Protein AF-A0A971FJ10-F1 (afdb_monomer_lite)

Radius of gyration: 20.91 Å; chains: 1; bounding box: 52×40×48 Å

Structure (mmCIF, N/CA/C/O backbone):
data_AF-A0A971FJ10-F1
#
_entry.id   AF-A0A971FJ10-F1
#
loop_
_atom_site.group_PDB
_atom_site.id
_atom_site.type_symbol
_atom_site.label_atom_id
_atom_site.label_alt_id
_atom_site.label_comp_id
_atom_site.label_asym_id
_atom_site.label_entity_id
_atom_site.label_seq_id
_atom_site.pdbx_PDB_ins_code
_atom_site.Cartn_x
_atom_site.Cartn_y
_atom_site.Cartn_z
_atom_site.occupancy
_atom_site.B_iso_or_equiv
_atom_site.auth_seq_id
_atom_site.auth_comp_id
_atom_site.auth_asym_id
_atom_site.auth_atom_id
_atom_site.pdbx_PDB_model_num
ATOM 1 N N . GLU A 1 1 ? -0.394 15.295 13.709 1.00 75.88 1 GLU A N 1
ATOM 2 C CA . GLU A 1 1 ? 0.137 16.664 13.517 1.00 75.88 1 GLU A CA 1
ATOM 3 C C . GLU A 1 1 ? 1.353 16.735 12.581 1.00 75.88 1 GLU A C 1
ATOM 5 O O . GLU A 1 1 ? 1.259 17.369 11.536 1.00 75.88 1 GLU A O 1
ATOM 10 N N . ILE A 1 2 ? 2.467 16.041 12.870 1.00 85.94 2 ILE A N 1
ATOM 11 C CA . ILE A 1 2 ? 3.705 16.104 12.053 1.00 85.94 2 ILE A CA 1
ATOM 12 C C . ILE A 1 2 ? 3.496 15.639 10.598 1.00 85.94 2 ILE A C 1
ATOM 14 O O . ILE A 1 2 ? 3.943 16.311 9.664 1.00 85.94 2 ILE A O 1
ATOM 18 N N . LEU A 1 3 ? 2.801 14.512 10.396 1.00 84.81 3 LEU A N 1
ATOM 19 C CA . LEU A 1 3 ? 2.502 13.968 9.062 1.00 84.81 3 LEU A CA 1
ATOM 20 C C . LEU A 1 3 ? 1.610 14.911 8.252 1.00 84.81 3 LEU A C 1
ATOM 22 O O . LEU A 1 3 ? 1.892 15.207 7.093 1.00 84.81 3 LEU A O 1
ATOM 26 N N . GLU A 1 4 ? 0.567 15.446 8.884 1.00 87.50 4 GLU A N 1
ATOM 27 C CA . GLU A 1 4 ? -0.324 16.401 8.236 1.00 87.50 4 GLU A CA 1
ATOM 28 C C . GLU A 1 4 ? 0.440 17.666 7.827 1.00 87.50 4 GLU A C 1
ATOM 30 O O . GLU A 1 4 ? 0.325 18.099 6.678 1.00 87.50 4 GLU A O 1
ATOM 35 N N . LYS A 1 5 ? 1.276 18.219 8.715 1.00 91.19 5 LYS A N 1
ATOM 36 C CA . LYS A 1 5 ? 2.093 19.412 8.443 1.00 91.19 5 LYS A CA 1
ATOM 37 C C . LYS A 1 5 ? 3.028 19.219 7.244 1.00 91.19 5 LYS A C 1
ATOM 39 O O . LYS A 1 5 ? 3.205 20.142 6.449 1.00 91.19 5 LYS A O 1
ATOM 44 N N . ASN A 1 6 ? 3.593 18.022 7.074 1.00 92.94 6 ASN A N 1
ATOM 45 C CA . ASN A 1 6 ? 4.574 17.737 6.023 1.00 92.94 6 ASN A CA 1
ATOM 46 C C . ASN A 1 6 ? 4.001 17.079 4.755 1.00 92.94 6 ASN A C 1
ATOM 48 O O . ASN A 1 6 ? 4.740 16.942 3.779 1.00 92.94 6 ASN A O 1
ATOM 52 N N . ARG A 1 7 ? 2.698 16.759 4.693 1.00 92.00 7 ARG A N 1
ATOM 53 C CA . ARG A 1 7 ? 2.070 16.036 3.562 1.00 92.00 7 ARG A CA 1
ATOM 54 C C . ARG A 1 7 ? 2.374 16.629 2.179 1.00 92.00 7 ARG A C 1
ATOM 56 O O . ARG A 1 7 ? 2.676 15.900 1.244 1.00 92.00 7 ARG A O 1
ATOM 63 N N . LYS A 1 8 ? 2.360 17.965 2.047 1.00 93.38 8 LYS A N 1
ATOM 64 C CA . LYS A 1 8 ? 2.648 18.661 0.776 1.00 93.38 8 LYS A CA 1
ATOM 65 C C . LYS A 1 8 ? 4.130 18.592 0.398 1.00 93.38 8 LYS A C 1
ATOM 67 O O . LYS A 1 8 ? 4.462 18.595 -0.782 1.00 93.38 8 LYS A O 1
ATOM 72 N N . ARG A 1 9 ? 5.032 18.578 1.387 1.00 94.12 9 ARG A N 1
ATOM 73 C CA . ARG A 1 9 ? 6.479 18.431 1.157 1.00 94.12 9 ARG A CA 1
ATOM 74 C C . ARG A 1 9 ? 6.791 17.004 0.725 1.00 94.12 9 ARG A C 1
ATOM 76 O O . ARG A 1 9 ? 7.415 16.834 -0.312 1.00 94.12 9 ARG A O 1
ATOM 83 N N . ALA A 1 10 ? 6.262 16.020 1.451 1.00 94.19 10 ALA A N 1
ATOM 84 C CA . ALA A 1 10 ? 6.377 14.609 1.099 1.00 94.19 10 ALA A CA 1
ATOM 85 C C . ALA A 1 10 ? 5.811 14.325 -0.300 1.00 94.19 10 ALA A C 1
ATOM 87 O O . ALA A 1 10 ? 6.489 13.702 -1.103 1.00 94.19 10 ALA A O 1
ATOM 88 N N . LEU A 1 11 ? 4.638 14.875 -0.643 1.00 95.94 11 LEU A N 1
ATOM 89 C CA . LEU A 1 11 ? 4.061 14.718 -1.981 1.00 95.94 11 LEU A CA 1
ATOM 90 C C . LEU A 1 11 ? 4.962 15.301 -3.075 1.00 95.94 11 LEU A C 1
ATOM 92 O O . LEU A 1 11 ? 5.210 14.635 -4.070 1.00 95.94 11 LEU A O 1
ATOM 96 N N . ARG A 1 12 ? 5.472 16.529 -2.900 1.00 96.56 12 ARG A N 1
ATOM 97 C CA . ARG A 1 12 ? 6.376 17.142 -3.888 1.00 96.56 12 ARG A CA 1
ATOM 98 C C . ARG A 1 12 ? 7.648 16.317 -4.071 1.00 96.56 12 ARG A C 1
ATOM 100 O O . ARG A 1 12 ? 8.023 16.050 -5.205 1.00 96.56 12 ARG A O 1
ATOM 107 N N . LEU A 1 13 ? 8.272 15.885 -2.974 1.00 95.94 13 LEU A N 1
ATOM 108 C CA . LEU A 1 13 ? 9.470 15.044 -3.020 1.00 95.94 13 LEU A CA 1
ATOM 109 C C . LEU A 1 13 ? 9.189 13.688 -3.680 1.00 95.94 13 LEU A C 1
ATOM 111 O O . LEU A 1 13 ? 9.969 13.263 -4.523 1.00 95.94 13 LEU A O 1
ATOM 115 N N . GLY A 1 14 ? 8.057 13.053 -3.365 1.00 95.25 14 GLY A N 1
ATOM 116 C CA . GLY A 1 14 ? 7.633 11.798 -3.987 1.00 95.25 14 GLY A CA 1
ATOM 117 C C . GLY A 1 14 ? 7.347 11.943 -5.482 1.00 95.25 14 GLY A C 1
ATOM 118 O O . GLY A 1 14 ? 7.783 11.118 -6.272 1.00 95.25 14 GLY A O 1
ATOM 119 N N . VAL A 1 15 ? 6.682 13.016 -5.916 1.00 96.81 15 VAL A N 1
ATOM 120 C CA . VAL A 1 15 ? 6.435 13.267 -7.348 1.00 96.81 15 VAL A CA 1
ATOM 121 C C . VAL A 1 15 ? 7.745 13.506 -8.100 1.00 96.81 15 VAL A C 1
ATOM 123 O O . VAL A 1 15 ? 7.949 12.917 -9.158 1.00 96.81 15 VAL A O 1
ATOM 126 N N . VAL A 1 16 ? 8.653 14.316 -7.546 1.00 96.12 16 VAL A N 1
ATOM 127 C CA . VAL A 1 16 ? 9.961 14.595 -8.164 1.00 96.12 16 VAL A CA 1
ATOM 128 C C . VAL A 1 16 ? 10.817 13.329 -8.235 1.00 96.12 16 VAL A C 1
ATOM 130 O O . VAL A 1 16 ? 11.329 12.998 -9.303 1.00 96.12 16 VAL A O 1
ATOM 133 N N . ALA A 1 17 ? 10.933 12.581 -7.135 1.00 94.25 17 ALA A N 1
ATOM 134 C CA . ALA A 1 17 ? 11.701 11.338 -7.097 1.00 94.25 17 ALA A CA 1
ATOM 135 C C . ALA A 1 17 ? 11.093 10.256 -8.006 1.00 94.25 17 ALA A C 1
ATOM 137 O O . ALA A 1 17 ? 11.833 9.518 -8.660 1.00 94.25 17 ALA A O 1
ATOM 138 N N . MET A 1 18 ? 9.762 10.184 -8.105 1.00 95.12 18 MET A N 1
ATOM 139 C CA . MET A 1 18 ? 9.070 9.276 -9.020 1.00 95.12 18 MET A CA 1
ATOM 140 C C . MET A 1 18 ? 9.321 9.651 -10.480 1.00 95.12 18 MET A C 1
ATOM 142 O O . MET A 1 18 ? 9.683 8.782 -11.265 1.00 95.12 18 MET A O 1
ATOM 146 N N . ALA A 1 19 ? 9.185 10.927 -10.847 1.00 95.00 19 ALA A N 1
ATOM 147 C CA . ALA A 1 19 ? 9.456 11.391 -12.207 1.00 95.00 19 ALA A CA 1
ATOM 148 C C . ALA A 1 19 ? 10.911 11.121 -12.614 1.00 95.00 19 ALA A C 1
ATOM 150 O O . ALA A 1 19 ? 11.159 10.627 -13.714 1.00 95.00 19 ALA A O 1
ATOM 151 N N . PHE A 1 20 ? 11.862 11.357 -11.705 1.00 92.62 20 PHE A N 1
ATOM 152 C CA . PHE A 1 20 ? 13.267 11.009 -11.909 1.00 92.62 20 PHE A CA 1
ATOM 153 C C . PHE A 1 20 ? 13.453 9.500 -12.121 1.00 92.62 20 PHE A C 1
ATOM 155 O O . PHE A 1 20 ? 14.057 9.085 -13.107 1.00 92.62 20 PHE A O 1
ATOM 162 N N . THR A 1 21 ? 12.867 8.675 -11.249 1.00 90.75 21 THR A N 1
ATOM 163 C CA . THR A 1 21 ? 12.944 7.207 -11.342 1.00 90.75 21 THR A CA 1
ATOM 164 C C . THR A 1 21 ? 12.357 6.687 -12.657 1.00 90.75 21 THR A C 1
ATOM 166 O O . THR A 1 21 ? 12.970 5.846 -13.307 1.00 90.75 21 THR A O 1
ATOM 169 N N . LEU A 1 22 ? 11.186 7.186 -13.064 1.00 91.94 22 LEU A N 1
ATOM 170 C CA . LEU A 1 22 ? 10.509 6.776 -14.298 1.00 91.94 22 LEU A CA 1
ATOM 171 C C . LEU A 1 22 ? 11.270 7.223 -15.546 1.00 91.94 22 LEU A C 1
ATOM 173 O O . LEU A 1 22 ? 11.341 6.467 -16.508 1.00 91.94 22 LEU A O 1
ATOM 177 N N . THR A 1 23 ? 11.865 8.417 -15.514 1.00 90.56 23 THR A N 1
ATOM 178 C CA . THR A 1 23 ? 12.730 8.902 -16.598 1.00 90.56 23 THR A CA 1
ATOM 179 C C . THR A 1 23 ? 13.974 8.031 -16.732 1.00 90.56 23 THR A C 1
ATOM 181 O O . THR A 1 23 ? 14.323 7.633 -17.833 1.00 90.56 23 THR A O 1
ATOM 184 N N . LEU A 1 24 ? 14.635 7.678 -15.627 1.00 87.94 24 LEU A N 1
ATOM 185 C CA . LEU A 1 24 ? 15.779 6.765 -15.687 1.00 87.94 24 LEU A CA 1
ATOM 186 C C . LEU A 1 24 ? 15.385 5.371 -16.183 1.00 87.94 24 LEU A C 1
ATOM 188 O O . LEU A 1 24 ? 16.134 4.766 -16.940 1.00 87.94 24 LEU A O 1
ATOM 192 N N . TRP A 1 25 ? 14.208 4.883 -15.788 1.00 85.81 25 TRP A N 1
ATOM 193 C CA . TRP A 1 25 ? 13.689 3.591 -16.234 1.00 85.81 25 TRP A CA 1
ATOM 194 C C . TRP A 1 25 ? 13.323 3.569 -17.727 1.00 85.81 25 TRP A C 1
ATOM 196 O O . TRP A 1 25 ? 13.416 2.518 -18.356 1.00 85.81 25 TRP A O 1
ATOM 206 N N . SER A 1 26 ? 12.920 4.706 -18.308 1.00 89.25 26 SER A N 1
ATOM 207 C CA . SER A 1 26 ? 12.599 4.807 -19.738 1.00 89.25 26 SER A CA 1
ATOM 208 C C . SER A 1 26 ? 13.827 4.994 -20.631 1.00 89.25 26 SER A C 1
ATOM 210 O O . SER A 1 26 ? 13.748 4.750 -21.837 1.00 89.25 26 SER A O 1
ATOM 212 N N . LEU A 1 27 ? 14.963 5.408 -20.066 1.00 89.25 27 LEU A N 1
ATOM 213 C CA . LEU A 1 27 ? 16.221 5.490 -20.796 1.00 89.25 27 LEU A CA 1
ATOM 214 C C . LEU A 1 27 ? 16.807 4.082 -21.003 1.00 89.25 27 LEU A C 1
ATOM 216 O O . LEU A 1 27 ? 16.789 3.264 -20.084 1.00 89.25 27 LEU A O 1
ATOM 220 N N . PRO A 1 28 ? 17.415 3.786 -22.166 1.00 82.31 28 PRO A N 1
ATOM 221 C CA . PRO A 1 28 ? 18.055 2.497 -22.442 1.00 82.31 28 PRO A CA 1
ATOM 222 C C . PRO A 1 28 ? 19.416 2.351 -21.728 1.00 82.31 28 PRO A C 1
ATOM 224 O O . PRO A 1 28 ? 20.353 1.761 -22.263 1.00 82.31 28 PRO A O 1
ATOM 227 N N . VAL A 1 29 ? 19.553 2.912 -20.525 1.00 81.19 29 VAL A N 1
ATOM 228 C CA . VAL A 1 29 ? 20.775 2.863 -19.721 1.00 81.19 29 VAL A CA 1
ATOM 229 C C . VAL A 1 29 ? 20.727 1.610 -18.857 1.00 81.19 29 VAL A C 1
ATOM 231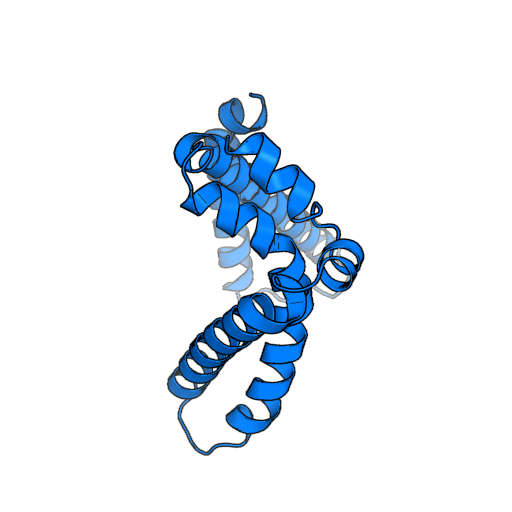 O O . VAL A 1 29 ? 19.938 1.510 -17.921 1.00 81.19 29 VAL A O 1
ATOM 234 N N . ARG A 1 30 ? 21.588 0.638 -19.163 1.00 79.62 30 ARG A N 1
ATOM 235 C CA . ARG A 1 30 ? 21.776 -0.552 -18.327 1.00 79.62 30 ARG A CA 1
ATOM 236 C C . ARG A 1 30 ? 22.914 -0.293 -17.347 1.00 79.62 30 ARG A C 1
ATOM 238 O O . ARG A 1 30 ? 24.079 -0.298 -17.734 1.00 79.62 30 ARG A O 1
ATOM 245 N N . MET A 1 31 ? 22.562 -0.044 -16.090 1.00 80.00 31 MET A N 1
ATOM 246 C CA . MET A 1 31 ? 23.529 -0.025 -14.993 1.00 80.00 31 MET A CA 1
ATOM 247 C C . MET A 1 31 ? 23.961 -1.473 -14.705 1.00 80.00 31 MET A C 1
ATOM 249 O O . MET A 1 31 ? 23.091 -2.342 -14.632 1.00 80.00 31 MET A O 1
ATOM 253 N N . PRO A 1 32 ? 25.262 -1.767 -14.537 1.00 87.62 32 PRO A N 1
ATOM 254 C CA . PRO A 1 32 ? 25.699 -3.071 -14.051 1.00 87.62 32 PRO A CA 1
ATOM 255 C C . PRO A 1 32 ? 25.105 -3.356 -12.667 1.00 87.62 32 PRO A C 1
ATOM 257 O O . PRO A 1 32 ? 25.021 -2.442 -11.837 1.00 87.62 32 PRO A O 1
ATOM 260 N N . GLU A 1 33 ? 24.726 -4.611 -12.416 1.00 84.94 33 GLU A N 1
ATOM 261 C CA . GLU A 1 33 ? 24.228 -5.040 -11.105 1.00 84.94 33 GLU A CA 1
ATOM 262 C C . GLU A 1 33 ? 25.259 -4.713 -10.019 1.00 84.94 33 GLU A C 1
ATOM 264 O O . GLU A 1 33 ? 26.461 -4.914 -10.210 1.00 84.94 33 GLU A O 1
ATOM 269 N N . TYR A 1 34 ? 24.790 -4.167 -8.894 1.00 87.88 34 TYR A N 1
ATOM 270 C CA . TYR A 1 34 ? 25.628 -3.748 -7.760 1.00 87.88 34 TYR A CA 1
ATOM 271 C C . TYR A 1 34 ? 26.643 -2.632 -8.063 1.00 87.88 34 TYR A C 1
ATOM 273 O O . TYR A 1 34 ? 27.505 -2.331 -7.234 1.00 87.88 34 TYR A O 1
ATOM 281 N N . SER A 1 35 ? 26.542 -1.967 -9.217 1.00 92.44 35 SER A N 1
ATOM 282 C CA . SER A 1 35 ? 27.298 -0.738 -9.462 1.00 92.44 35 SER A CA 1
ATOM 283 C C . SER A 1 35 ? 26.856 0.384 -8.515 1.00 92.44 35 SER A C 1
ATOM 285 O O . SER A 1 35 ? 25.733 0.397 -8.009 1.00 92.44 35 SER A O 1
ATOM 287 N N . LEU A 1 36 ? 27.716 1.389 -8.315 1.00 90.94 36 LEU A N 1
ATOM 288 C CA . LEU A 1 36 ? 27.353 2.583 -7.538 1.00 90.94 36 LEU A CA 1
ATOM 289 C C . LEU A 1 36 ? 26.074 3.249 -8.075 1.00 90.94 36 LEU A C 1
ATOM 291 O O . LEU A 1 36 ? 25.236 3.679 -7.289 1.00 90.94 36 LEU A O 1
ATOM 295 N N . GLY A 1 37 ? 25.900 3.300 -9.401 1.00 89.69 37 GLY A N 1
ATOM 296 C CA . GLY A 1 37 ? 24.698 3.854 -10.029 1.00 89.69 37 GLY A CA 1
ATOM 297 C C . GLY A 1 37 ? 23.432 3.056 -9.707 1.00 89.69 37 GLY A C 1
ATOM 298 O O . GLY A 1 37 ? 22.404 3.651 -9.390 1.00 89.69 37 GLY A O 1
ATOM 299 N N . ASP A 1 38 ? 23.524 1.725 -9.716 1.00 88.81 38 ASP A N 1
ATOM 300 C CA . ASP A 1 38 ? 22.425 0.822 -9.362 1.00 88.81 38 ASP A CA 1
ATOM 301 C C . ASP A 1 38 ? 22.035 0.957 -7.878 1.00 88.81 38 ASP A C 1
ATOM 303 O O . ASP A 1 38 ? 20.867 1.172 -7.545 1.00 88.81 38 ASP A O 1
ATOM 307 N N . ILE A 1 39 ? 23.019 0.973 -6.972 1.00 92.31 39 ILE A N 1
ATOM 308 C CA . ILE A 1 39 ? 22.788 1.176 -5.531 1.00 92.31 39 ILE A CA 1
ATOM 309 C C . ILE A 1 39 ? 22.113 2.530 -5.270 1.00 92.31 39 ILE A C 1
ATOM 311 O O . ILE A 1 39 ? 21.117 2.604 -4.542 1.00 92.31 39 ILE A O 1
ATOM 315 N N . LEU A 1 40 ? 22.615 3.608 -5.882 1.00 91.94 40 LEU A N 1
ATOM 316 C CA . LEU A 1 40 ? 22.018 4.941 -5.757 1.00 91.94 40 LEU A CA 1
ATOM 317 C C . LEU A 1 40 ? 20.582 4.967 -6.293 1.00 91.94 40 LEU A C 1
ATOM 319 O O . LEU A 1 40 ? 19.703 5.568 -5.671 1.00 91.94 40 LEU A O 1
ATOM 323 N N . PHE A 1 41 ? 20.317 4.280 -7.403 1.00 90.75 41 PHE A N 1
ATOM 324 C CA . PHE A 1 41 ? 18.975 4.157 -7.961 1.00 90.75 41 PHE A CA 1
ATOM 325 C C . PHE A 1 41 ? 18.014 3.437 -6.999 1.00 90.75 41 PHE A C 1
ATOM 327 O O . PHE A 1 41 ? 16.910 3.932 -6.744 1.00 90.75 41 PHE A O 1
ATOM 334 N N . TYR A 1 42 ? 18.433 2.326 -6.386 1.00 90.94 42 TYR A N 1
ATOM 335 C CA . TYR A 1 42 ? 17.635 1.626 -5.370 1.00 90.94 42 TYR A CA 1
ATOM 336 C C . TYR A 1 42 ? 17.386 2.469 -4.114 1.00 90.94 42 TYR A C 1
ATOM 338 O O . TYR A 1 42 ? 16.279 2.435 -3.562 1.00 90.94 42 TYR A O 1
ATOM 346 N N . LEU A 1 43 ? 18.365 3.265 -3.680 1.00 94.06 43 LEU A N 1
ATOM 347 C CA . LEU A 1 43 ? 18.182 4.205 -2.572 1.00 94.06 43 LEU A CA 1
ATOM 348 C C . LEU A 1 43 ? 17.116 5.248 -2.910 1.00 94.06 43 LEU A C 1
ATOM 350 O O . LEU A 1 43 ? 16.174 5.434 -2.135 1.00 94.06 43 LEU A O 1
ATOM 354 N N . VAL A 1 44 ? 17.202 5.872 -4.089 1.00 93.56 44 VAL A N 1
ATOM 355 C CA . VAL A 1 44 ? 16.194 6.839 -4.550 1.00 93.56 44 VAL A CA 1
ATOM 356 C C . VAL A 1 44 ? 14.807 6.199 -4.604 1.00 93.56 44 VAL A C 1
ATOM 358 O O . VAL A 1 44 ? 13.848 6.790 -4.104 1.00 93.56 44 VAL A O 1
ATOM 361 N N . ARG A 1 45 ? 14.685 4.971 -5.124 1.00 93.44 45 ARG A N 1
ATOM 362 C CA . ARG A 1 45 ? 13.413 4.227 -5.140 1.00 93.44 45 ARG A CA 1
ATOM 363 C C . ARG A 1 45 ? 12.859 3.970 -3.741 1.00 93.44 45 ARG A C 1
ATOM 365 O O . ARG A 1 45 ? 11.658 4.131 -3.523 1.00 93.44 45 ARG A O 1
ATOM 372 N N . THR A 1 46 ? 13.719 3.603 -2.797 1.00 94.62 46 THR A N 1
ATOM 373 C CA . THR A 1 46 ? 13.330 3.338 -1.406 1.00 94.62 46 THR A CA 1
ATOM 374 C C . THR A 1 46 ? 12.815 4.607 -0.731 1.00 94.62 46 THR A C 1
ATOM 376 O O . THR A 1 46 ? 11.724 4.607 -0.157 1.00 94.62 46 THR A O 1
ATOM 379 N N . PHE A 1 47 ? 13.538 5.723 -0.853 1.00 94.88 47 PHE A N 1
ATOM 380 C CA . PHE A 1 47 ? 13.085 7.011 -0.320 1.00 94.88 47 PHE A CA 1
ATOM 381 C C . PHE A 1 47 ? 11.821 7.518 -1.014 1.00 94.88 47 PHE A C 1
ATOM 383 O O . PHE A 1 47 ? 10.932 8.052 -0.350 1.00 94.88 47 PHE A O 1
ATOM 390 N N . ASN A 1 48 ? 11.699 7.308 -2.325 1.00 95.31 48 ASN A N 1
ATOM 391 C CA . ASN A 1 48 ? 10.488 7.628 -3.069 1.00 95.31 48 ASN A CA 1
ATOM 392 C C . ASN A 1 48 ? 9.268 6.903 -2.477 1.00 95.31 48 ASN A C 1
ATOM 394 O O . ASN A 1 48 ? 8.256 7.545 -2.194 1.00 95.31 48 ASN A O 1
ATOM 398 N N . ALA A 1 49 ? 9.376 5.597 -2.208 1.00 95.06 49 ALA A N 1
ATOM 399 C CA . ALA A 1 49 ? 8.305 4.836 -1.562 1.00 95.06 49 ALA A CA 1
ATOM 400 C C . ALA A 1 49 ? 7.920 5.437 -0.198 1.00 95.06 49 ALA A C 1
ATOM 402 O O . ALA A 1 49 ? 6.736 5.645 0.075 1.00 95.06 49 ALA A O 1
ATOM 403 N N . TRP A 1 50 ? 8.903 5.811 0.626 1.00 95.50 50 TRP A N 1
ATOM 404 C CA . TRP A 1 50 ? 8.653 6.473 1.910 1.00 95.50 50 TRP A CA 1
ATOM 405 C C . TRP A 1 50 ? 7.970 7.837 1.770 1.00 95.50 50 TRP A C 1
ATOM 407 O O . TRP A 1 50 ? 7.054 8.140 2.538 1.00 95.50 50 TRP A O 1
ATOM 417 N N . PHE A 1 51 ? 8.355 8.654 0.786 1.00 95.25 51 PHE A N 1
ATOM 418 C CA . PHE A 1 51 ? 7.682 9.928 0.524 1.00 95.25 51 PHE A CA 1
ATOM 419 C C . PHE A 1 51 ? 6.213 9.730 0.153 1.00 95.25 51 PHE A C 1
ATOM 421 O O . PHE A 1 51 ? 5.359 10.463 0.660 1.00 95.25 51 PHE A O 1
ATOM 428 N N . TRP A 1 52 ? 5.904 8.715 -0.655 1.00 96.06 52 TRP A N 1
ATOM 429 C CA . TRP A 1 52 ? 4.523 8.350 -0.965 1.00 96.06 52 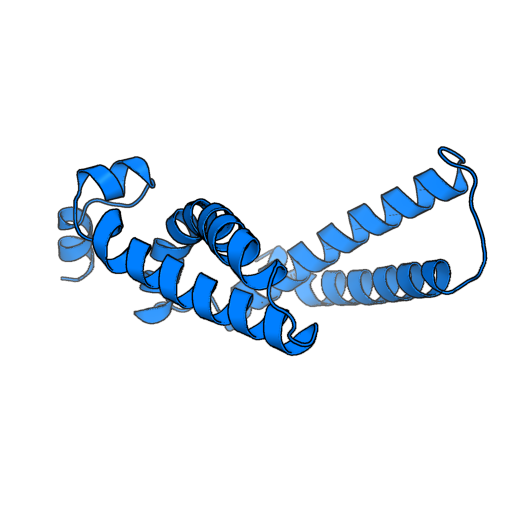TRP A CA 1
ATOM 430 C C . TRP A 1 52 ? 3.757 7.877 0.268 1.00 96.06 52 TRP A C 1
ATOM 432 O O . TRP A 1 52 ? 2.653 8.364 0.501 1.00 96.06 52 TRP A O 1
ATOM 442 N N . VAL A 1 53 ? 4.344 7.016 1.103 1.00 95.38 53 VAL A N 1
ATOM 443 C CA . VAL A 1 53 ? 3.721 6.571 2.362 1.00 95.38 53 VAL A CA 1
ATOM 444 C C . VAL A 1 53 ? 3.397 7.767 3.262 1.00 95.38 53 VAL A C 1
ATOM 446 O O . VAL A 1 53 ? 2.255 7.923 3.693 1.00 95.38 53 VAL A O 1
ATOM 449 N N . VAL A 1 54 ? 4.359 8.664 3.500 1.00 95.31 54 VAL A N 1
ATOM 450 C CA . VAL A 1 54 ? 4.152 9.858 4.338 1.00 95.31 54 VAL A CA 1
ATOM 451 C C . VAL A 1 54 ? 3.110 10.799 3.731 1.00 95.31 54 VAL A C 1
ATOM 453 O O . VAL A 1 54 ? 2.284 11.349 4.463 1.00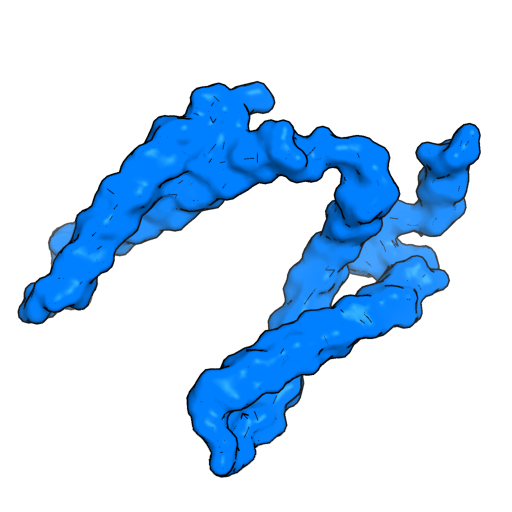 95.31 54 VAL A O 1
ATOM 456 N N . ALA A 1 55 ? 3.117 10.987 2.409 1.00 95.38 55 ALA A N 1
ATOM 457 C CA . ALA A 1 55 ? 2.125 11.807 1.722 1.00 95.38 55 ALA A CA 1
ATOM 458 C C . ALA A 1 55 ? 0.716 11.220 1.882 1.00 95.38 55 ALA A C 1
ATOM 460 O O . ALA A 1 55 ? -0.189 11.929 2.328 1.00 95.38 55 ALA A O 1
ATOM 461 N N . LEU A 1 56 ? 0.539 9.932 1.580 1.00 94.50 56 LEU A N 1
ATOM 462 C CA . LEU A 1 56 ? -0.741 9.230 1.675 1.00 94.50 56 LEU A CA 1
ATOM 463 C C . LEU A 1 56 ? -1.272 9.222 3.109 1.00 94.50 56 LEU A C 1
ATOM 465 O O . LEU A 1 56 ? -2.421 9.600 3.326 1.00 94.50 56 LEU A O 1
ATOM 469 N N . LEU A 1 57 ? -0.437 8.894 4.098 1.00 93.25 57 LEU A N 1
ATOM 470 C CA . LEU A 1 57 ? -0.825 8.940 5.511 1.00 93.25 57 LEU A CA 1
ATOM 471 C C . LEU A 1 57 ? -1.149 10.366 5.969 1.00 93.25 57 LEU A C 1
ATOM 473 O O . LEU A 1 57 ? -2.116 10.574 6.697 1.00 93.25 57 LEU A O 1
ATOM 477 N N . GLY A 1 58 ? -0.383 11.368 5.530 1.00 93.75 58 GLY A N 1
ATOM 478 C CA . GLY A 1 58 ? -0.623 12.770 5.869 1.00 93.75 58 GLY A CA 1
ATOM 479 C C . GLY A 1 58 ? -1.927 13.321 5.283 1.00 93.75 58 GLY A C 1
ATOM 480 O O . GLY A 1 58 ? -2.608 14.112 5.938 1.00 93.75 58 GLY A O 1
ATOM 481 N N . TYR A 1 59 ? -2.300 12.904 4.071 1.00 93.81 59 TYR A N 1
ATOM 482 C CA . TYR A 1 59 ? -3.592 13.243 3.468 1.00 93.81 59 TYR A CA 1
ATOM 483 C C . TYR A 1 59 ? -4.746 12.425 4.053 1.00 93.81 59 TYR A C 1
ATOM 485 O O . TYR A 1 59 ? -5.804 12.993 4.324 1.00 93.81 59 TYR A O 1
ATOM 493 N N . GLY A 1 60 ? -4.530 11.138 4.327 1.00 90.12 60 GLY A N 1
ATOM 494 C CA . GLY A 1 60 ? -5.488 10.284 5.023 1.00 90.12 60 GLY A CA 1
ATOM 495 C C . GLY A 1 60 ? -5.818 10.819 6.416 1.00 90.12 60 GLY A C 1
ATOM 496 O O . GLY A 1 60 ? -6.986 10.949 6.762 1.00 90.12 60 GLY A O 1
ATOM 497 N N . ALA A 1 61 ? -4.818 11.264 7.176 1.00 88.81 61 ALA A N 1
ATOM 498 C CA . ALA A 1 61 ? -5.027 11.874 8.488 1.00 88.81 61 ALA A CA 1
ATOM 499 C C . ALA A 1 61 ? -5.874 13.158 8.435 1.00 88.81 61 ALA A C 1
ATOM 501 O O . ALA A 1 61 ? -6.589 13.452 9.389 1.00 88.81 61 ALA A O 1
ATOM 502 N N . ARG A 1 62 ? -5.812 13.916 7.333 1.00 89.56 62 ARG A N 1
ATOM 503 C CA . ARG A 1 62 ? -6.575 15.161 7.168 1.00 89.56 62 ARG A CA 1
ATOM 504 C C . ARG A 1 62 ? -8.003 14.929 6.684 1.00 89.56 62 ARG A C 1
ATOM 506 O O . ARG A 1 62 ? -8.913 15.617 7.132 1.00 89.56 62 ARG A O 1
ATOM 513 N N . TYR A 1 63 ? -8.182 14.019 5.729 1.00 89.06 63 TYR A N 1
ATOM 514 C CA . TYR A 1 63 ? -9.445 13.867 4.999 1.00 89.06 63 TYR A CA 1
ATOM 515 C C . TYR A 1 63 ? -10.226 12.605 5.370 1.00 89.06 63 TYR A C 1
ATOM 517 O O . TYR A 1 63 ? -11.443 12.583 5.218 1.00 89.06 63 TYR A O 1
ATOM 525 N N . LEU A 1 64 ? -9.552 11.564 5.861 1.00 85.62 64 LEU A N 1
ATOM 526 C CA . LEU A 1 64 ? -10.149 10.261 6.168 1.00 85.62 64 LEU A CA 1
ATOM 527 C C . LEU A 1 64 ? -10.223 9.974 7.673 1.00 85.62 64 LEU A C 1
ATOM 529 O O . LEU A 1 64 ? -10.745 8.936 8.058 1.00 85.62 64 LEU A O 1
ATOM 533 N N . ASN A 1 65 ? -9.767 10.888 8.534 1.00 81.75 65 ASN A N 1
ATOM 534 C CA . ASN A 1 65 ? -9.815 10.733 9.991 1.00 81.75 65 ASN A CA 1
ATOM 535 C C . ASN A 1 65 ? -11.173 11.169 10.577 1.00 81.75 65 ASN A C 1
ATOM 537 O O . ASN A 1 65 ? -11.267 12.074 11.409 1.00 81.75 65 ASN A O 1
ATOM 541 N N . GLY A 1 66 ? -12.247 10.564 10.072 1.00 79.56 66 GLY A N 1
ATOM 542 C CA . GLY A 1 66 ? -13.614 10.808 10.528 1.00 79.56 66 GLY A CA 1
ATOM 543 C C . GLY A 1 66 ? -14.021 9.906 11.697 1.00 79.56 66 GLY A C 1
ATOM 544 O O . GLY A 1 66 ? -13.414 8.875 11.958 1.00 79.56 66 GLY A O 1
ATOM 545 N N . LYS A 1 67 ? -15.116 10.258 12.382 1.00 81.81 67 LYS A N 1
ATOM 546 C CA . LYS A 1 67 ? -15.736 9.424 13.436 1.00 81.81 67 LYS A CA 1
ATOM 547 C C . LYS A 1 67 ? -16.959 8.633 12.946 1.00 81.81 67 LYS A C 1
ATOM 549 O O . LYS A 1 67 ? -17.740 8.135 13.751 1.00 81.81 67 LYS A O 1
ATOM 554 N N . ASN A 1 68 ? -17.169 8.557 11.632 1.00 85.38 68 ASN A N 1
ATOM 555 C CA . ASN A 1 68 ? -18.368 7.945 11.066 1.00 85.38 68 ASN A CA 1
ATOM 556 C C . ASN A 1 68 ? -18.333 6.404 11.154 1.00 85.38 68 ASN A C 1
ATOM 558 O O . ASN A 1 68 ? -17.287 5.774 11.338 1.00 85.38 68 ASN A O 1
ATOM 562 N N . ARG A 1 69 ? -19.512 5.783 11.029 1.00 84.31 69 ARG A N 1
ATOM 563 C CA . ARG A 1 69 ? -19.682 4.325 11.139 1.00 84.31 69 ARG A CA 1
ATOM 564 C C . ARG A 1 69 ? -18.853 3.559 10.103 1.00 84.31 69 ARG A C 1
ATOM 566 O O . ARG A 1 69 ? -18.327 2.497 10.427 1.00 84.31 69 ARG A O 1
ATOM 573 N N . LEU A 1 70 ? -18.713 4.113 8.897 1.00 85.88 70 LEU A N 1
ATOM 574 C CA . LEU A 1 70 ? -17.928 3.518 7.817 1.00 85.88 70 LEU A CA 1
ATOM 575 C C . LEU A 1 70 ? -16.435 3.469 8.159 1.00 85.88 70 LEU A C 1
ATOM 577 O O . LEU A 1 70 ? -15.820 2.423 7.990 1.00 85.88 70 LEU A O 1
ATOM 581 N N . TYR A 1 71 ? -15.869 4.552 8.699 1.00 85.69 71 TYR A N 1
ATOM 582 C CA . TYR A 1 71 ? -14.476 4.587 9.146 1.00 85.69 71 TYR A CA 1
ATOM 583 C C . TYR A 1 71 ? -14.210 3.535 10.223 1.00 85.69 71 TYR A C 1
ATOM 585 O O . TYR A 1 71 ? -13.233 2.797 10.138 1.00 85.69 71 TYR A O 1
ATOM 593 N N . ARG A 1 72 ? -15.107 3.413 11.213 1.00 84.25 72 ARG A N 1
ATOM 594 C CA . ARG A 1 72 ? -14.973 2.398 12.268 1.00 84.25 72 ARG A CA 1
ATOM 595 C C . ARG A 1 72 ? -14.991 0.979 11.696 1.00 84.25 72 ARG A C 1
ATOM 597 O O . ARG A 1 72 ? -14.132 0.183 12.056 1.00 84.25 72 ARG A O 1
ATOM 604 N N . TYR A 1 73 ? -15.926 0.693 10.790 1.00 86.62 73 TYR A N 1
ATOM 605 C CA . TYR A 1 73 ? -15.995 -0.597 10.102 1.00 86.62 73 TYR A CA 1
ATOM 606 C C . TYR A 1 73 ? -14.722 -0.879 9.294 1.00 86.62 73 TYR A C 1
ATOM 608 O O . TYR A 1 73 ? -14.103 -1.921 9.475 1.00 86.62 73 TYR A O 1
ATOM 616 N N . ALA A 1 74 ? -14.287 0.065 8.456 1.00 88.00 74 ALA A N 1
ATOM 617 C CA . ALA A 1 74 ? -13.099 -0.093 7.620 1.00 88.00 74 ALA A CA 1
ATOM 618 C C . ALA A 1 74 ? -11.822 -0.280 8.455 1.00 88.00 74 ALA A C 1
ATOM 620 O O . ALA A 1 74 ? -10.980 -1.108 8.120 1.00 88.00 74 ALA A O 1
ATOM 621 N N . ASN A 1 75 ? -11.692 0.444 9.570 1.00 87.38 75 ASN A N 1
ATOM 622 C CA . ASN A 1 75 ? -10.554 0.311 10.476 1.00 87.38 75 ASN A CA 1
ATOM 623 C C . ASN A 1 75 ? -10.504 -1.073 11.147 1.00 87.38 75 ASN A C 1
ATOM 625 O O . ASN A 1 75 ? -9.427 -1.630 11.328 1.00 87.38 75 ASN A O 1
ATOM 629 N N . GLU A 1 76 ? -11.661 -1.640 11.492 1.00 86.50 76 GLU A N 1
ATOM 630 C CA . GLU A 1 76 ? -11.760 -2.999 12.040 1.00 86.50 76 GLU A CA 1
ATOM 631 C C . GLU A 1 76 ? -11.506 -4.070 10.976 1.00 86.50 76 GLU A C 1
ATOM 633 O O . GLU A 1 76 ? -10.824 -5.055 11.247 1.00 86.50 76 GLU A O 1
ATOM 638 N N . ALA A 1 77 ? -12.019 -3.870 9.761 1.00 90.06 77 ALA A N 1
ATOM 639 C CA . ALA A 1 77 ? -11.850 -4.800 8.651 1.00 90.06 77 ALA A CA 1
ATOM 640 C C . ALA A 1 77 ? -10.419 -4.815 8.092 1.00 90.06 77 ALA A C 1
ATOM 642 O O . ALA A 1 77 ? -9.995 -5.839 7.569 1.00 90.06 77 ALA A O 1
ATOM 643 N N . SER A 1 78 ? -9.663 -3.719 8.220 1.00 89.94 78 SER A N 1
ATOM 644 C CA . SER A 1 78 ? -8.342 -3.537 7.597 1.00 89.94 78 SER A CA 1
ATOM 645 C C . SER A 1 78 ? -7.359 -4.684 7.870 1.00 89.94 78 SER A C 1
ATOM 647 O O . SER A 1 78 ? -6.773 -5.233 6.937 1.00 89.94 78 SER A O 1
ATOM 649 N N . TYR A 1 79 ? -7.209 -5.096 9.134 1.00 89.56 79 TYR A N 1
ATOM 650 C CA . TYR A 1 79 ? -6.239 -6.131 9.507 1.00 89.56 79 TYR A CA 1
ATOM 651 C C . TYR A 1 79 ? -6.657 -7.550 9.068 1.00 89.56 79 TYR A C 1
ATOM 653 O O . TYR A 1 79 ? -5.864 -8.216 8.397 1.00 89.56 79 TYR A O 1
ATOM 661 N N . PRO A 1 80 ? -7.895 -8.017 9.332 1.00 89.50 80 PRO A N 1
ATOM 662 C CA . PRO A 1 80 ? -8.398 -9.257 8.742 1.00 89.50 80 PRO A CA 1
ATOM 663 C C . PRO A 1 80 ? -8.328 -9.284 7.216 1.00 89.50 80 PRO A C 1
ATOM 665 O O . PRO A 1 80 ? -7.929 -10.292 6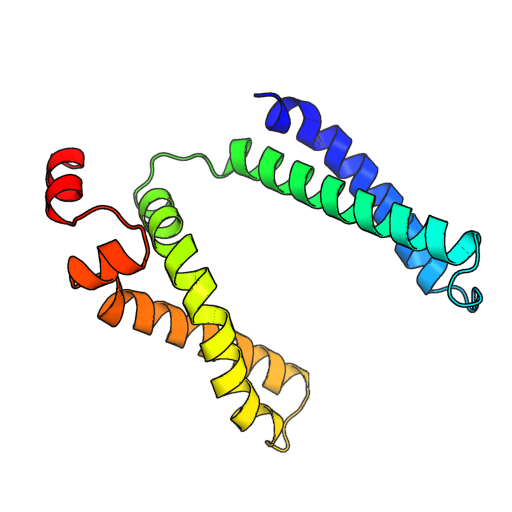.634 1.00 89.50 80 PRO A O 1
ATOM 668 N N . PHE A 1 81 ? -8.704 -8.176 6.571 1.00 92.44 81 PHE A N 1
ATOM 669 C CA . PHE A 1 81 ? -8.685 -8.061 5.121 1.00 92.44 81 PHE A CA 1
ATOM 670 C C . PHE A 1 81 ? -7.260 -8.229 4.600 1.00 92.44 81 PHE A C 1
ATOM 672 O O . PHE A 1 81 ? -7.056 -9.018 3.690 1.00 92.44 81 PHE A O 1
ATOM 679 N N . TYR A 1 82 ? -6.265 -7.583 5.216 1.00 90.56 82 TYR A N 1
ATOM 680 C CA . TYR A 1 82 ? -4.855 -7.741 4.849 1.00 90.56 82 TYR A CA 1
ATOM 681 C C . TYR A 1 82 ? -4.395 -9.210 4.857 1.00 90.56 82 TYR A C 1
ATOM 683 O O . TYR A 1 82 ? -3.794 -9.663 3.883 1.00 90.56 82 TYR A O 1
ATOM 6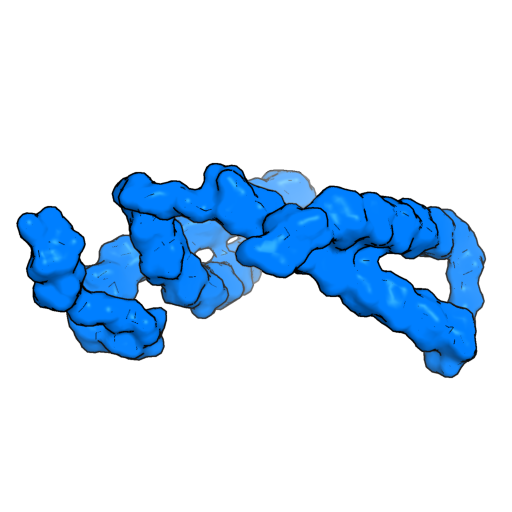91 N N . ILE A 1 83 ? -4.726 -9.965 5.910 1.00 90.62 83 ILE A N 1
ATOM 692 C CA . ILE A 1 83 ? -4.312 -11.372 6.051 1.00 90.62 83 ILE A CA 1
ATOM 693 C C . ILE A 1 83 ? -5.013 -12.271 5.023 1.00 90.62 83 ILE A C 1
ATOM 695 O O . ILE A 1 83 ? -4.378 -13.112 4.388 1.00 90.62 83 ILE A O 1
ATOM 699 N N . LEU A 1 84 ? -6.328 -12.109 4.859 1.00 92.38 84 LEU A N 1
ATOM 700 C CA . LEU A 1 84 ? -7.138 -12.975 3.998 1.00 92.38 84 LEU A CA 1
ATOM 701 C C . LEU A 1 84 ? -6.983 -12.646 2.510 1.00 92.38 84 LEU A C 1
ATOM 703 O O . LEU A 1 84 ? -7.076 -13.525 1.658 1.00 92.38 84 LEU A O 1
ATOM 707 N N . HIS A 1 85 ? -6.767 -11.380 2.174 1.00 94.25 85 HIS A N 1
ATOM 708 C CA . HIS A 1 85 ? -6.781 -10.908 0.795 1.00 94.25 85 HIS A CA 1
ATOM 709 C C . HIS A 1 85 ? -5.730 -11.589 -0.078 1.00 94.25 85 HIS A C 1
ATOM 711 O O . HIS A 1 85 ? -6.035 -12.001 -1.196 1.00 94.25 85 HIS A O 1
ATOM 717 N N . GLN A 1 86 ? -4.500 -11.745 0.421 1.00 95.62 86 GLN A N 1
ATOM 718 C CA . GLN A 1 86 ? -3.425 -12.331 -0.378 1.00 95.62 86 GLN A CA 1
ATOM 719 C C . GLN A 1 86 ? -3.704 -13.798 -0.726 1.00 95.62 86 GLN A C 1
ATOM 721 O O . GLN A 1 86 ? -3.528 -14.193 -1.878 1.00 95.62 86 GLN A O 1
ATOM 726 N N . THR A 1 87 ? -4.170 -14.603 0.231 1.00 95.62 87 THR A N 1
ATOM 727 C CA . THR A 1 87 ? -4.477 -16.021 -0.016 1.00 95.62 87 THR A CA 1
ATOM 728 C C . THR A 1 87 ? -5.644 -16.177 -0.988 1.00 95.62 87 THR A C 1
ATOM 730 O O . THR A 1 87 ? -5.573 -16.992 -1.907 1.00 95.62 87 THR A O 1
ATOM 733 N N . VAL A 1 88 ? -6.673 -15.336 -0.854 1.00 96.94 88 VAL A N 1
ATOM 734 C CA . VAL A 1 88 ? -7.826 -15.293 -1.763 1.00 96.94 88 VAL A CA 1
ATOM 735 C C . VAL A 1 88 ? -7.415 -14.883 -3.181 1.00 96.94 88 VAL A C 1
ATOM 737 O O . VAL A 1 88 ? -7.830 -15.536 -4.139 1.00 96.94 88 VAL A O 1
ATOM 740 N N . ILE A 1 89 ? -6.570 -13.854 -3.337 1.00 97.31 89 ILE A N 1
ATOM 741 C CA . ILE A 1 89 ? -6.025 -13.464 -4.648 1.00 97.31 89 ILE A CA 1
ATOM 742 C C . ILE A 1 89 ? -5.294 -14.631 -5.297 1.00 97.31 89 ILE A C 1
ATOM 744 O O . ILE A 1 89 ? -5.519 -14.894 -6.475 1.00 97.31 89 ILE A O 1
ATOM 748 N N . VAL A 1 90 ? -4.415 -15.315 -4.559 1.00 97.25 90 VAL A N 1
ATOM 749 C CA . VAL A 1 90 ? -3.623 -16.423 -5.111 1.00 97.25 90 VAL A CA 1
ATOM 750 C C . VAL A 1 90 ? -4.535 -17.571 -5.535 1.00 97.25 90 VAL A C 1
ATOM 752 O O . VAL A 1 90 ? -4.386 -18.081 -6.644 1.00 97.25 90 VAL A O 1
ATOM 755 N N . ALA A 1 91 ? -5.515 -17.930 -4.702 1.00 97.25 91 ALA A N 1
ATOM 756 C CA . ALA A 1 91 ? -6.475 -18.982 -5.015 1.00 97.25 91 ALA A CA 1
ATOM 757 C C . ALA A 1 91 ? -7.279 -18.665 -6.286 1.00 97.25 91 ALA A C 1
ATOM 759 O O . ALA A 1 91 ? -7.353 -19.491 -7.189 1.00 97.25 91 ALA A O 1
ATOM 760 N N . ILE A 1 92 ? -7.839 -17.457 -6.397 1.00 97.00 92 ILE A N 1
ATOM 761 C CA . ILE A 1 92 ? -8.616 -17.044 -7.578 1.00 97.00 92 ILE A CA 1
ATOM 762 C C . ILE A 1 92 ? -7.711 -16.915 -8.807 1.00 97.00 92 ILE A C 1
ATOM 764 O O . ILE A 1 92 ? -8.051 -17.396 -9.889 1.00 97.00 92 ILE A O 1
ATOM 768 N N . GLY A 1 93 ? -6.547 -16.287 -8.642 1.00 96.75 93 GLY A N 1
ATOM 769 C CA . GLY A 1 93 ? -5.568 -16.081 -9.702 1.00 96.75 93 GLY A CA 1
ATOM 770 C C . GLY A 1 93 ? -5.104 -17.394 -10.326 1.00 96.75 93 GLY A C 1
ATOM 771 O O . GLY A 1 93 ? -5.018 -17.471 -11.549 1.00 96.75 93 GLY A O 1
ATOM 772 N N . TYR A 1 94 ? -4.902 -18.438 -9.516 1.00 96.75 94 TYR A N 1
ATOM 773 C CA . TYR A 1 94 ? -4.535 -19.775 -9.990 1.00 96.75 94 TYR A CA 1
ATOM 774 C C . TYR A 1 94 ? -5.501 -20.303 -11.063 1.00 96.75 94 TYR A C 1
ATOM 776 O O . TYR A 1 94 ? -5.061 -20.794 -12.100 1.00 96.75 94 TYR A O 1
ATOM 784 N N . PHE A 1 95 ? -6.811 -20.131 -10.867 1.00 96.00 95 PHE A N 1
ATOM 785 C CA . PHE A 1 95 ? -7.814 -20.576 -11.838 1.00 96.00 95 PHE A CA 1
ATOM 786 C C . PHE A 1 95 ? -7.966 -19.609 -13.017 1.00 96.00 95 PHE A C 1
ATOM 788 O O . PHE A 1 95 ? -7.994 -20.039 -14.170 1.00 96.00 95 PHE A O 1
ATOM 795 N N . VAL A 1 96 ? -8.048 -18.300 -12.752 1.00 95.81 96 VAL A N 1
ATOM 796 C CA . VAL A 1 96 ? -8.355 -17.290 -13.785 1.00 95.81 96 VAL A CA 1
ATOM 797 C C . VAL A 1 96 ? -7.206 -17.115 -14.784 1.00 95.81 96 VAL A C 1
ATOM 799 O O . VAL A 1 96 ? -7.440 -16.832 -15.963 1.00 95.81 96 VAL A O 1
ATOM 802 N N . ILE A 1 97 ? -5.953 -17.304 -14.359 1.00 94.88 97 ILE A N 1
ATOM 803 C CA . ILE A 1 97 ? -4.788 -17.162 -15.245 1.00 94.88 97 ILE A CA 1
ATOM 804 C C . ILE A 1 97 ? -4.803 -18.202 -16.373 1.00 94.88 97 ILE A C 1
ATOM 806 O O . ILE A 1 97 ? -4.388 -17.869 -17.487 1.00 94.88 97 ILE A O 1
ATOM 810 N N . ALA A 1 98 ? -5.332 -19.405 -16.127 1.00 94.56 98 ALA A N 1
ATOM 811 C CA . ALA A 1 98 ? -5.407 -20.480 -17.118 1.00 94.56 98 ALA A CA 1
ATOM 812 C C . ALA A 1 98 ? -6.430 -20.219 -18.241 1.00 94.56 98 ALA A C 1
ATOM 814 O O . ALA A 1 98 ? -6.392 -20.877 -19.278 1.00 94.56 98 ALA A O 1
ATOM 815 N N . TRP A 1 99 ? -7.347 -19.265 -18.069 1.00 95.44 99 TRP A N 1
ATOM 816 C CA . TRP A 1 99 ? -8.396 -19.002 -19.054 1.00 95.44 99 TRP A CA 1
ATOM 817 C C . TRP A 1 99 ? -7.849 -18.309 -20.306 1.00 95.44 99 TRP A C 1
ATOM 819 O O . TRP A 1 99 ? -6.967 -17.448 -20.231 1.00 95.44 99 TRP A O 1
ATOM 829 N N . SER A 1 100 ? -8.422 -18.609 -21.470 1.00 94.38 100 SER A N 1
ATOM 830 C CA . SER A 1 100 ? -8.076 -17.986 -22.756 1.00 94.38 100 SER A CA 1
ATOM 831 C C . SER A 1 100 ? -8.771 -16.628 -22.956 1.00 94.38 100 SER A C 1
ATOM 833 O O . SER A 1 100 ? -9.384 -16.377 -23.991 1.00 94.38 100 SER A O 1
ATOM 835 N N . VAL A 1 101 ? -8.720 -15.757 -21.945 1.00 95.50 101 VAL A N 1
ATOM 836 C CA . VAL A 1 101 ? -9.295 -14.398 -21.980 1.00 95.50 101 VAL A CA 1
ATOM 837 C C . VAL A 1 101 ? -8.197 -13.332 -21.938 1.00 95.50 101 VAL A C 1
ATOM 839 O O . VAL A 1 101 ? -7.064 -13.603 -21.534 1.00 95.50 101 VAL A O 1
ATOM 842 N N . GLY A 1 102 ? -8.519 -12.108 -22.362 1.00 96.00 102 GLY A N 1
ATOM 843 C CA . GLY A 1 102 ? -7.561 -11.000 -22.415 1.00 96.00 102 GLY A CA 1
ATOM 844 C C . GLY A 1 102 ? -7.014 -10.589 -21.041 1.00 96.00 102 GLY A C 1
ATOM 845 O O . GLY A 1 102 ? -7.656 -10.794 -20.009 1.00 96.00 102 GLY A O 1
ATOM 846 N N . LEU A 1 103 ? -5.834 -9.957 -21.032 1.00 95.25 103 LEU A N 1
ATOM 847 C CA . LEU A 1 103 ? -5.132 -9.523 -19.815 1.00 95.25 103 LEU A CA 1
ATOM 848 C C . LEU A 1 103 ? -6.009 -8.656 -18.900 1.00 95.25 103 LEU A C 1
ATOM 850 O O . LEU A 1 103 ? -6.106 -8.915 -17.703 1.00 95.25 103 LEU A O 1
ATOM 854 N N . TRP A 1 104 ? -6.679 -7.652 -19.468 1.00 96.88 104 TRP A N 1
ATOM 855 C CA . TRP A 1 104 ? -7.546 -6.747 -18.713 1.00 96.88 104 TRP A CA 1
ATOM 856 C C . TRP A 1 104 ? -8.737 -7.473 -18.094 1.00 96.88 104 TRP A C 1
ATOM 858 O O . TRP A 1 104 ? -9.072 -7.230 -16.938 1.00 96.88 104 TRP A O 1
ATOM 868 N N . THR A 1 105 ? -9.332 -8.418 -18.822 1.00 96.50 105 THR A N 1
ATOM 869 C CA . THR A 1 105 ? -10.425 -9.246 -18.307 1.00 96.50 105 THR A CA 1
ATOM 870 C C . THR A 1 105 ? -9.962 -10.075 -17.114 1.00 96.50 105 THR A C 1
ATOM 872 O O . THR A 1 105 ? -10.635 -10.070 -16.086 1.00 96.50 105 THR A O 1
ATOM 875 N N . LYS A 1 106 ? -8.785 -10.716 -17.197 1.00 95.81 106 LYS A N 1
ATOM 876 C CA . LYS A 1 106 ? -8.192 -11.443 -16.058 1.00 95.81 106 LYS A CA 1
ATOM 877 C C . LYS A 1 106 ? -7.971 -10.521 -14.863 1.00 95.81 106 LYS A C 1
ATOM 879 O O . LYS A 1 106 ? -8.346 -10.876 -13.752 1.00 95.81 106 LYS A O 1
ATOM 884 N N . PHE A 1 107 ? -7.402 -9.337 -15.095 1.00 96.31 107 PHE A N 1
ATOM 885 C CA . PHE A 1 107 ? -7.138 -8.357 -14.044 1.00 96.31 107 PHE A CA 1
ATOM 886 C C . PHE A 1 107 ? -8.419 -7.946 -13.306 1.00 96.31 107 PHE A C 1
ATOM 888 O O . PHE A 1 107 ? -8.481 -8.058 -12.082 1.00 96.31 107 PHE A O 1
ATOM 895 N N . PHE A 1 108 ? -9.454 -7.518 -14.036 1.00 97.50 108 PHE A N 1
ATOM 896 C CA . PHE A 1 108 ? -10.711 -7.093 -13.418 1.00 97.50 108 PHE A CA 1
ATOM 897 C C . PHE A 1 108 ? -11.442 -8.249 -12.736 1.00 97.50 108 PHE A C 1
ATOM 899 O O . PHE A 1 108 ? -11.976 -8.052 -11.647 1.00 97.50 108 PHE A O 1
ATOM 906 N N . LEU A 1 109 ? -11.420 -9.451 -13.322 1.00 96.94 109 LEU A N 1
ATOM 907 C CA . LEU A 1 109 ? -11.994 -10.642 -12.697 1.00 96.94 109 LEU A CA 1
ATOM 908 C C . LEU A 1 109 ? -11.311 -10.962 -11.372 1.00 96.94 109 LEU A C 1
ATOM 910 O O . LEU A 1 109 ? -11.995 -11.081 -10.361 1.00 96.94 109 LEU A O 1
ATOM 914 N N . ILE A 1 110 ? -9.979 -11.061 -11.357 1.00 97.12 110 ILE A N 1
ATOM 915 C CA . ILE A 1 110 ? -9.230 -11.359 -10.132 1.00 97.12 110 ILE A CA 1
ATOM 916 C C . ILE A 1 110 ? -9.500 -10.276 -9.087 1.00 97.12 110 ILE A C 1
ATOM 918 O O . ILE A 1 110 ? -9.824 -10.619 -7.959 1.00 97.12 110 ILE A O 1
ATOM 922 N N . CYS A 1 111 ? -9.436 -8.997 -9.466 1.00 96.94 111 CYS A N 1
ATOM 923 C CA . CYS A 1 111 ? -9.640 -7.870 -8.556 1.00 96.94 111 CYS A CA 1
ATOM 924 C C . CYS A 1 111 ? -11.040 -7.866 -7.919 1.00 96.94 111 CYS A C 1
ATOM 926 O O . CYS A 1 111 ? -11.173 -7.762 -6.700 1.00 96.94 111 CYS A O 1
ATOM 928 N N . LEU A 1 112 ? -12.094 -8.006 -8.728 1.00 97.75 112 LEU A N 1
ATOM 929 C CA . LEU A 1 112 ? -13.474 -7.970 -8.237 1.00 97.75 112 LEU A CA 1
ATOM 930 C C . LEU A 1 112 ? -13.815 -9.215 -7.418 1.00 97.75 112 LEU A C 1
ATOM 932 O O . LEU A 1 112 ? -14.402 -9.097 -6.340 1.00 97.75 112 LEU A O 1
ATOM 936 N N . LEU A 1 113 ? -13.431 -10.399 -7.905 1.00 97.38 113 LEU A N 1
ATOM 937 C CA . LEU A 1 113 ? -13.699 -11.654 -7.209 1.00 97.38 113 LEU A CA 1
ATOM 938 C C . LEU A 1 113 ? -12.919 -11.732 -5.900 1.00 97.38 113 LEU A C 1
ATOM 940 O O . LEU A 1 113 ? -13.494 -12.139 -4.893 1.00 97.38 113 LEU A O 1
ATOM 944 N N . SER A 1 114 ? -11.647 -11.320 -5.877 1.00 97.12 114 SER A N 1
ATOM 945 C CA . SER A 1 114 ? -10.863 -11.340 -4.644 1.00 97.12 114 SER A CA 1
ATOM 946 C C . SER A 1 114 ? -11.412 -10.357 -3.627 1.00 97.12 114 SER A C 1
ATOM 948 O O . SER A 1 114 ? -11.607 -10.732 -2.476 1.00 97.12 114 SER A O 1
ATOM 950 N N . PHE A 1 115 ? -11.752 -9.138 -4.049 1.00 96.12 115 PHE A N 1
ATOM 951 C CA . PHE A 1 115 ? -12.346 -8.147 -3.162 1.00 96.12 115 PHE A CA 1
ATOM 952 C C . PHE A 1 115 ? -13.657 -8.652 -2.544 1.00 96.12 115 PHE A C 1
ATOM 954 O O . PHE A 1 115 ? -13.816 -8.620 -1.321 1.00 96.12 115 PHE A O 1
ATOM 961 N N . ALA A 1 116 ? -14.570 -9.175 -3.369 1.00 96.81 116 ALA A N 1
ATOM 962 C CA . ALA A 1 116 ? -15.850 -9.701 -2.904 1.00 96.81 116 ALA A CA 1
ATOM 963 C C . ALA A 1 116 ? -15.678 -10.923 -1.987 1.00 96.81 116 ALA A C 1
ATOM 965 O O . ALA A 1 116 ? -16.288 -10.982 -0.919 1.00 96.81 116 ALA A O 1
ATOM 966 N N . ALA A 1 117 ? -14.819 -11.874 -2.363 1.00 96.31 117 ALA A N 1
ATOM 967 C CA . ALA A 1 117 ? -14.577 -13.082 -1.582 1.00 96.31 117 ALA A CA 1
ATOM 968 C C . ALA A 1 117 ? -13.900 -12.776 -0.239 1.00 96.31 117 ALA A C 1
ATOM 970 O O . ALA A 1 117 ? -14.314 -13.309 0.790 1.00 96.31 117 ALA A O 1
ATOM 971 N N . THR A 1 118 ? -12.907 -11.882 -0.206 1.00 95.94 118 THR A N 1
ATOM 972 C CA . THR A 1 118 ? -12.272 -11.459 1.049 1.00 95.94 118 THR A CA 1
ATOM 973 C C . THR A 1 118 ? -13.267 -10.743 1.960 1.00 95.94 118 THR A C 1
ATOM 975 O O . THR A 1 118 ? -13.303 -11.032 3.157 1.00 95.94 118 THR A O 1
ATOM 978 N N . LEU A 1 119 ? -14.105 -9.855 1.414 1.00 93.62 119 LEU A N 1
ATOM 979 C CA . LEU A 1 119 ? -15.133 -9.164 2.195 1.00 93.62 119 LEU A CA 1
ATOM 980 C C . LEU A 1 119 ? -16.154 -10.153 2.779 1.00 93.62 119 LEU A C 1
ATOM 982 O O . LEU A 1 119 ? -16.497 -10.066 3.956 1.00 93.62 119 LEU A O 1
ATOM 986 N N . PHE A 1 120 ? -16.585 -11.130 1.982 1.00 94.38 120 PHE A N 1
ATOM 987 C CA . PHE A 1 120 ? -17.500 -12.186 2.411 1.00 94.38 120 PHE A CA 1
ATOM 988 C C . PHE A 1 120 ? -16.906 -13.060 3.526 1.00 94.38 120 PHE A C 1
ATOM 990 O O . PHE A 1 120 ? -17.558 -13.307 4.543 1.00 94.38 120 PHE A O 1
ATOM 997 N N . LEU A 1 121 ? -15.646 -13.482 3.381 1.00 92.19 121 LEU A N 1
ATOM 998 C CA . LEU A 1 121 ? -14.935 -14.243 4.412 1.00 92.19 121 LEU A CA 1
ATOM 999 C C . LEU A 1 121 ? -14.771 -13.436 5.703 1.00 92.19 121 LEU A C 1
ATOM 1001 O O . LEU A 1 121 ? -14.950 -13.974 6.796 1.00 92.19 121 LEU A O 1
ATOM 1005 N N . TYR A 1 122 ? -14.481 -12.141 5.598 1.00 91.19 122 TYR A N 1
ATOM 1006 C CA . TYR A 1 122 ? -14.431 -11.259 6.759 1.00 91.19 122 TYR A CA 1
ATOM 1007 C C . TYR A 1 122 ? -15.793 -11.175 7.477 1.00 91.19 122 TYR A C 1
ATOM 1009 O O . TYR A 1 122 ? -15.862 -11.389 8.692 1.00 91.19 122 TYR A O 1
ATOM 1017 N N . GLU A 1 123 ? -16.874 -10.916 6.734 1.00 89.25 123 GLU A N 1
ATOM 1018 C CA . GLU A 1 123 ? -18.242 -10.790 7.259 1.00 89.25 123 GLU A CA 1
ATOM 1019 C C . GLU A 1 123 ? -18.713 -12.060 7.987 1.00 89.25 123 GLU A C 1
ATOM 1021 O O . GLU A 1 123 ? -19.363 -11.971 9.032 1.00 89.25 123 GLU A O 1
ATOM 1026 N N . ILE A 1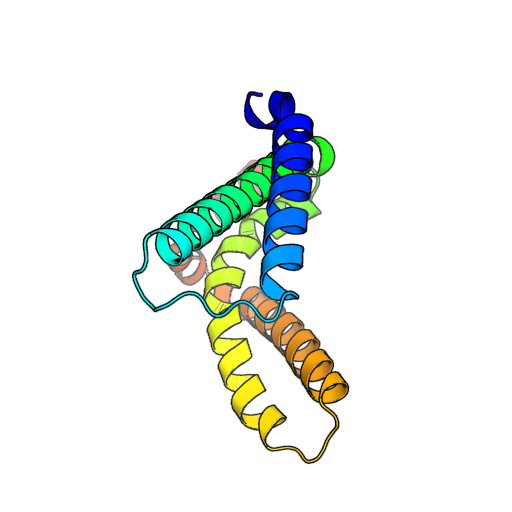 124 ? -18.387 -13.241 7.453 1.00 87.38 124 ILE A N 1
ATOM 1027 C CA . ILE A 1 124 ? -18.914 -14.517 7.955 1.00 87.38 124 ILE A CA 1
ATOM 1028 C C . ILE A 1 124 ? -17.970 -15.187 8.948 1.00 87.38 124 ILE A C 1
ATOM 1030 O O . ILE A 1 124 ? -18.410 -15.585 10.027 1.00 87.38 124 ILE A O 1
ATOM 1034 N N . CYS A 1 125 ? -16.690 -15.327 8.613 1.00 83.38 125 CYS A N 1
ATOM 1035 C CA . CYS A 1 125 ? -15.753 -16.119 9.409 1.00 83.38 125 CYS A CA 1
ATOM 1036 C C . CYS A 1 125 ? -15.119 -15.296 10.536 1.00 83.38 125 CYS A C 1
ATOM 1038 O O . CYS A 1 125 ? -14.930 -15.792 11.648 1.00 83.38 125 CYS A O 1
ATOM 1040 N N . VAL A 1 126 ? -14.789 -14.031 10.269 1.00 84.69 126 VAL A N 1
ATOM 1041 C CA . VAL A 1 126 ? -13.981 -13.228 11.199 1.00 84.69 126 VAL A CA 1
ATOM 1042 C C . VAL A 1 126 ? -14.842 -12.382 12.130 1.00 84.69 126 VAL A C 1
ATOM 1044 O O . VAL A 1 126 ? -14.585 -12.316 13.331 1.00 84.69 126 VAL A O 1
ATOM 1047 N N . ARG A 1 127 ? -15.892 -11.743 11.612 1.00 80.75 127 ARG A N 1
ATOM 1048 C CA . ARG A 1 127 ? -16.684 -10.790 12.398 1.00 80.75 127 ARG A CA 1
ATOM 1049 C C . ARG A 1 127 ? -17.631 -11.449 13.412 1.00 80.75 127 ARG A C 1
ATOM 1051 O O . ARG A 1 127 ? -17.918 -10.818 14.430 1.00 80.75 127 ARG A O 1
ATOM 1058 N N . ARG A 1 128 ? -18.097 -12.680 13.150 1.00 79.19 128 ARG A N 1
ATOM 1059 C CA . ARG A 1 128 ? -19.189 -13.340 13.898 1.00 79.19 128 ARG A CA 1
ATOM 1060 C C . ARG A 1 128 ? -18.793 -14.019 15.213 1.00 79.19 128 ARG A C 1
ATOM 1062 O O . ARG A 1 128 ? -19.660 -14.190 16.058 1.00 79.19 128 ARG A O 1
ATOM 1069 N N . ALA A 1 129 ? -17.540 -14.441 15.399 1.00 79.88 129 ALA A N 1
ATOM 1070 C CA . ALA A 1 129 ? -17.147 -15.232 16.572 1.00 79.88 129 ALA A CA 1
ATOM 1071 C C . ALA A 1 129 ? -16.047 -14.544 17.388 1.00 79.88 129 ALA A C 1
ATOM 1073 O O . ALA A 1 129 ? -14.986 -14.230 16.865 1.00 79.88 129 ALA A O 1
ATOM 1074 N N . ASN A 1 130 ? -16.239 -14.372 18.701 1.00 77.81 130 ASN A N 1
ATOM 1075 C CA . ASN A 1 130 ? -15.248 -13.702 19.561 1.00 77.81 130 ASN A CA 1
ATOM 1076 C C . ASN A 1 130 ? -13.853 -14.358 19.526 1.00 77.81 130 ASN A C 1
ATOM 1078 O O . ASN A 1 130 ? -12.852 -13.656 19.641 1.00 77.81 130 ASN A O 1
ATOM 1082 N N . MET A 1 131 ? -13.779 -15.674 19.303 1.00 80.31 131 MET A N 1
ATOM 1083 C CA . MET A 1 131 ? -12.509 -16.389 19.152 1.00 80.31 131 MET A CA 1
ATOM 1084 C C . MET A 1 131 ? -11.766 -15.983 17.873 1.00 80.31 131 MET A C 1
ATOM 1086 O O . MET A 1 131 ? -10.576 -15.686 17.927 1.00 80.31 131 MET A O 1
ATOM 1090 N N . THR A 1 132 ? -12.455 -15.905 16.729 1.00 80.06 132 THR A N 1
ATOM 1091 C CA . THR A 1 132 ? -11.824 -15.448 15.482 1.00 80.06 132 THR A CA 1
ATOM 1092 C C . THR A 1 132 ? -11.476 -13.970 15.575 1.00 80.06 132 THR A C 1
ATOM 1094 O O . THR A 1 132 ? -10.374 -13.581 15.205 1.00 80.06 132 THR A O 1
ATOM 1097 N N . ARG A 1 133 ? -12.330 -13.147 16.193 1.00 79.69 133 ARG A N 1
ATOM 1098 C CA . ARG A 1 133 ? -12.006 -11.741 16.472 1.00 79.69 133 ARG A CA 1
ATOM 1099 C C . ARG A 1 133 ? -10.702 -11.599 17.261 1.00 79.69 133 ARG A C 1
ATOM 1101 O O . ARG A 1 133 ? -9.869 -10.787 16.876 1.00 79.69 133 ARG A O 1
ATOM 1108 N N . PHE A 1 134 ? -10.496 -12.417 18.294 1.00 82.50 134 PHE A N 1
ATOM 1109 C CA . PHE A 1 134 ? -9.250 -12.437 19.062 1.00 82.50 134 PHE A CA 1
ATOM 1110 C C . PHE A 1 134 ? -8.038 -12.860 18.215 1.00 82.50 134 PHE A C 1
ATOM 1112 O O . PHE A 1 134 ? -7.023 -12.169 18.237 1.00 82.50 134 PHE A O 1
ATOM 1119 N N . LEU A 1 135 ? -8.155 -13.932 17.419 1.00 83.31 135 LEU A N 1
ATOM 1120 C CA . LEU A 1 135 ? -7.077 -14.396 16.528 1.00 83.31 135 LEU A CA 1
ATOM 1121 C C . LEU A 1 135 ? -6.646 -13.327 15.514 1.00 83.31 135 LEU A C 1
ATOM 1123 O O . LEU A 1 135 ? -5.470 -13.223 15.182 1.00 83.31 135 LEU A O 1
ATOM 1127 N N . PHE A 1 136 ? -7.592 -12.509 15.055 1.00 81.88 136 PHE A N 1
ATOM 1128 C CA . PHE A 1 136 ? -7.340 -11.391 14.149 1.00 81.88 136 PHE A CA 1
ATOM 1129 C C . PHE A 1 136 ? -7.100 -10.055 14.882 1.00 81.88 136 PHE A C 1
ATOM 1131 O O . PHE A 1 136 ? -7.204 -8.993 14.272 1.00 81.88 136 PHE A O 1
ATOM 1138 N N . GLY A 1 137 ? -6.803 -10.069 16.187 1.00 79.00 137 GLY A N 1
ATOM 1139 C CA . GLY A 1 137 ? -6.433 -8.869 16.952 1.00 79.00 137 GLY A CA 1
ATOM 1140 C C . GLY A 1 137 ? -7.548 -7.825 17.109 1.00 79.00 137 GLY A C 1
ATOM 1141 O O . GLY A 1 137 ? -7.282 -6.664 17.424 1.00 79.00 137 GLY A O 1
ATOM 1142 N N . MET A 1 138 ? -8.804 -8.209 16.884 1.00 81.56 138 MET A N 1
ATOM 1143 C CA . MET A 1 138 ? -9.968 -7.336 17.007 1.00 81.56 138 MET A CA 1
ATOM 1144 C C . MET A 1 138 ? -10.548 -7.359 18.424 1.00 81.56 138 MET A C 1
ATOM 1146 O O . MET A 1 138 ? -10.452 -8.337 19.165 1.00 81.56 138 MET A O 1
ATOM 1150 N N . LYS A 1 139 ? -11.233 -6.271 18.792 1.00 74.94 139 LYS A N 1
ATOM 1151 C CA . LYS A 1 139 ? -11.922 -6.170 20.085 1.00 74.94 139 LYS A CA 1
ATOM 1152 C C . LYS A 1 139 ? -13.101 -7.153 20.168 1.00 74.94 139 LYS A C 1
ATOM 1154 O O . LYS A 1 139 ? -13.766 -7.356 19.143 1.00 74.94 139 LYS A O 1
ATOM 1159 N N . PRO A 1 140 ? -13.411 -7.700 21.361 1.00 73.94 140 PRO A N 1
ATOM 1160 C CA . PRO A 1 140 ? -14.603 -8.519 21.569 1.00 73.94 140 PRO A CA 1
ATOM 1161 C C . PRO A 1 140 ? -15.875 -7.736 21.237 1.00 73.94 140 PRO A C 1
ATOM 1163 O O . PRO A 1 140 ? -15.927 -6.517 21.423 1.00 73.94 140 PRO A O 1
ATOM 1166 N N . GLU A 1 141 ? -16.909 -8.435 20.778 1.00 68.81 141 GLU A N 1
ATOM 1167 C CA . GLU A 1 141 ? -18.186 -7.822 20.392 1.00 68.81 141 GLU A CA 1
ATOM 1168 C C . GLU A 1 141 ? -18.888 -7.128 21.577 1.00 68.81 141 GLU A C 1
ATOM 1170 O O . GLU A 1 141 ? -19.402 -6.017 21.439 1.00 68.81 141 GLU A O 1
ATOM 1175 N N . SER A 1 142 ? -18.801 -7.701 22.782 1.00 62.19 142 SER A N 1
ATOM 1176 C CA . SER A 1 142 ? -19.376 -7.131 24.012 1.00 62.19 142 SER A CA 1
ATOM 1177 C C . SER A 1 142 ? -18.777 -5.769 24.391 1.00 62.19 142 SER A C 1
ATOM 1179 O O . SER A 1 142 ? -19.499 -4.846 24.765 1.00 62.19 142 SER A O 1
ATOM 1181 N N . ALA A 1 143 ? -17.464 -5.598 24.213 1.00 60.88 143 ALA A N 1
ATOM 1182 C CA . ALA A 1 143 ? -16.770 -4.333 24.461 1.00 60.88 143 ALA A CA 1
ATOM 1183 C C . ALA A 1 143 ? -17.083 -3.257 23.402 1.00 60.88 143 ALA A C 1
ATOM 1185 O O . ALA A 1 143 ? -16.815 -2.074 23.621 1.00 60.88 143 ALA A O 1
ATOM 1186 N N . GLN A 1 144 ? -17.626 -3.644 22.243 1.00 59.72 144 GLN A N 1
ATOM 1187 C CA . GLN A 1 144 ? -18.051 -2.707 21.203 1.00 59.72 144 GLN A CA 1
ATOM 1188 C C . GLN A 1 144 ? -19.459 -2.177 21.428 1.00 59.72 144 GLN A C 1
ATOM 1190 O O . GLN A 1 144 ? -19.665 -0.984 21.214 1.00 59.72 144 GLN A O 1
ATOM 1195 N N . VAL A 1 145 ? -20.399 -3.025 21.852 1.00 59.22 145 VAL A N 1
ATOM 1196 C CA . VAL A 1 145 ? -21.775 -2.600 22.163 1.00 59.22 145 VAL A CA 1
ATOM 1197 C C . VAL A 1 145 ? -21.757 -1.543 23.273 1.00 59.22 145 VAL A C 1
ATOM 1199 O O . VAL A 1 145 ? -22.347 -0.480 23.113 1.00 59.22 145 VAL A O 1
ATOM 1202 N N . ALA A 1 146 ? -20.953 -1.752 24.320 1.00 55.97 146 ALA A N 1
ATOM 1203 C CA . ALA A 1 146 ? -20.782 -0.798 25.421 1.00 55.97 146 ALA A CA 1
ATOM 1204 C C . ALA A 1 146 ? -20.094 0.529 25.032 1.00 55.97 146 ALA A C 1
ATOM 1206 O O . ALA A 1 146 ? -20.153 1.492 25.781 1.00 55.97 146 ALA A O 1
ATOM 1207 N N . ARG A 1 147 ? -19.414 0.590 23.879 1.00 57.25 147 ARG A N 1
ATOM 1208 C CA . ARG A 1 147 ? -18.781 1.816 23.350 1.00 57.25 147 ARG A CA 1
ATOM 1209 C C . ARG A 1 147 ? -19.682 2.558 22.354 1.00 57.25 147 ARG A C 1
ATOM 1211 O O . ARG A 1 147 ? -19.260 3.569 21.791 1.00 57.25 147 ARG A O 1
ATOM 1218 N N . GLN A 1 148 ? -20.835 1.968 22.035 1.00 54.53 148 GLN A N 1
ATOM 1219 C CA . GLN A 1 148 ? -21.838 2.464 21.093 1.00 54.53 148 GLN A CA 1
ATOM 1220 C C . GLN A 1 148 ? -23.133 2.907 21.788 1.00 54.53 148 GLN A C 1
ATOM 1222 O O . GLN A 1 148 ? -23.846 3.712 21.193 1.00 54.53 148 GLN A O 1
ATOM 1227 N N . ALA A 1 149 ? -23.411 2.377 22.985 1.00 48.16 149 ALA A N 1
ATOM 1228 C CA . ALA A 1 149 ? -24.352 2.929 23.961 1.00 48.16 149 ALA A CA 1
ATOM 1229 C C . ALA A 1 149 ? -23.744 4.154 24.661 1.00 48.16 149 ALA A C 1
ATOM 1231 O O . ALA A 1 149 ? -24.523 5.077 24.977 1.00 48.16 149 ALA A O 1
#

Sequence (149 aa):
EILEKNRKRALRLGVVAMAFTLTLWSLPVRMPEYSLGDILFYLVRTFNAWFWVVALLGYGARYLNGKNRLYRYANEASYPFYILHQTVIVAIGYFVIAWSVGLWTKFFLICLLSFAATLFLYEICVRRANMTRFLFGMKPESAQVARQA

Foldseek 3Di:
DVLLVCLVVLVVLLVVLVVVLVVVVPDPDDDPPPDPVVVVSVVSVVSSVVSVVSNVVNVCVVPVPDPDPVSVVCVLLVQLLVVQLVVLLVVLLVVLVPDPDDPVVSVVSSVVRSVVVSVVCCVPPQPPDQVSCVVSVHDGPVVVVVVVD

pLDDT: mean 88.65, std 9.64, range [48.16, 97.75]

Secondary structure (DSSP, 8-state):
-HHHHHHHHHHHHHHHHHHHHHHHHHS---PPTT-HHHHHHHHHHHHHHHHHHHHHHHHHHHHT---SHHHHHHHHHHHHHHHHHHHHHHHHHHHHHTSSS-HHHHHHHHHHHHHHHHHHHIIIIISS-HHHHHHTTPPPHHHHHTTT-